Protein AF-A0A7C5G4R0-F1 (afdb_monomer_lite)

Radius of gyration: 12.95 Å; chains: 1; bounding box: 26×27×31 Å

Secondary structure (DSSP, 8-state):
-TT--SSS-SEEEEGGGTEEEEE--HHHHHHHHHHHHHHHH------

Structure (mmCIF, N/CA/C/O backbone):
data_AF-A0A7C5G4R0-F1
#
_entry.id   AF-A0A7C5G4R0-F1
#
loop_
_atom_site.group_PDB
_atom_site.id
_atom_site.type_symbol
_atom_site.label_atom_id
_atom_site.label_alt_id
_atom_site.label_comp_id
_atom_site.label_asym_id
_atom_site.label_entity_id
_atom_site.label_seq_id
_atom_site.pdbx_PDB_ins_code
_atom_site.Cartn_x
_atom_site.Cartn_y
_atom_site.Cartn_z
_atom_site.occupancy
_atom_site.B_iso_or_equiv
_atom_site.auth_seq_id
_atom_site.auth_c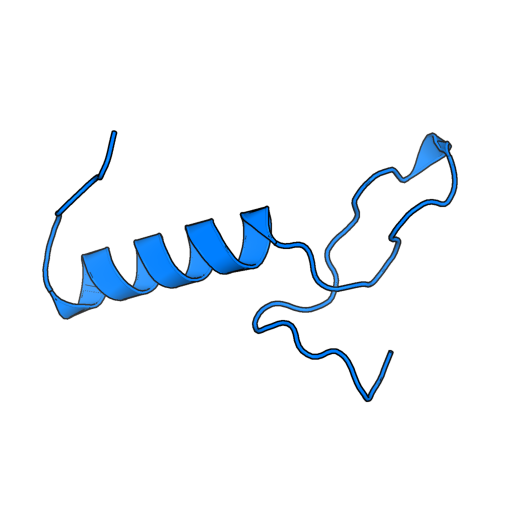omp_id
_atom_site.auth_asym_id
_atom_site.auth_atom_id
_atom_site.pdbx_PDB_model_num
ATOM 1 N N . ASP A 1 1 ? 6.769 -10.931 -7.945 1.00 51.06 1 ASP A N 1
ATOM 2 C CA . ASP A 1 1 ? 7.474 -12.153 -7.476 1.00 51.06 1 ASP A CA 1
ATOM 3 C C . ASP A 1 1 ? 6.489 -13.031 -6.700 1.00 51.06 1 ASP A C 1
ATOM 5 O O . ASP A 1 1 ? 5.844 -12.502 -5.798 1.00 51.06 1 ASP A O 1
ATOM 9 N N . PRO A 1 2 ? 6.330 -14.327 -7.027 1.00 63.62 2 PRO A N 1
ATOM 10 C CA . PRO A 1 2 ? 5.485 -15.2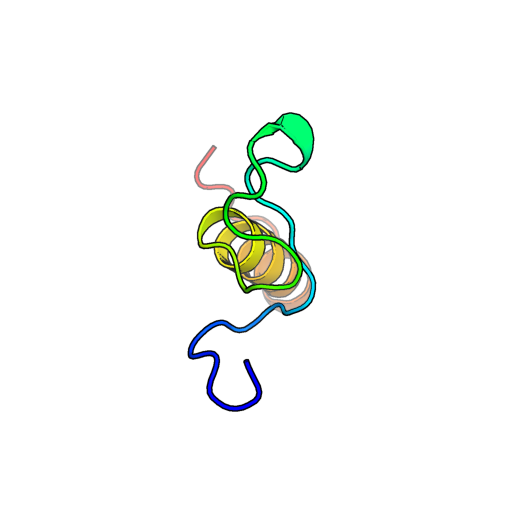51 -6.259 1.00 63.62 2 PRO A CA 1
ATOM 11 C C . PRO A 1 2 ? 5.886 -15.408 -4.776 1.00 63.62 2 PRO A C 1
ATOM 13 O O . PRO A 1 2 ? 5.126 -15.990 -4.010 1.00 63.62 2 PRO A O 1
ATOM 16 N N . ARG A 1 3 ? 7.049 -14.888 -4.354 1.00 72.81 3 ARG A N 1
ATOM 17 C CA . ARG A 1 3 ? 7.526 -14.835 -2.959 1.00 72.81 3 ARG A CA 1
ATOM 18 C C . ARG A 1 3 ? 7.605 -13.406 -2.408 1.00 72.81 3 ARG A C 1
ATOM 20 O O . ARG A 1 3 ? 8.516 -13.079 -1.651 1.00 72.81 3 ARG A O 1
ATOM 27 N N . SER A 1 4 ? 6.702 -12.524 -2.823 1.00 77.19 4 SER A N 1
ATOM 28 C CA . SER A 1 4 ? 6.614 -11.199 -2.210 1.00 77.19 4 SER A CA 1
ATOM 29 C C . SER A 1 4 ? 6.224 -11.323 -0.730 1.00 77.19 4 SER A C 1
ATOM 31 O O . SER A 1 4 ? 5.285 -12.037 -0.391 1.00 77.19 4 SER A O 1
ATOM 33 N N . ASN A 1 5 ? 6.952 -10.623 0.144 1.00 85.50 5 ASN A N 1
ATOM 34 C CA . ASN A 1 5 ? 6.638 -10.527 1.575 1.00 85.50 5 ASN A CA 1
ATOM 35 C C . ASN A 1 5 ? 5.592 -9.438 1.880 1.00 85.50 5 ASN A C 1
ATOM 37 O O . ASN A 1 5 ? 5.241 -9.243 3.043 1.00 85.50 5 ASN A O 1
ATOM 41 N N . GLY A 1 6 ? 5.164 -8.684 0.864 1.00 86.75 6 GLY A N 1
ATOM 42 C CA . GLY A 1 6 ? 4.188 -7.612 1.012 1.00 86.75 6 GLY A CA 1
ATOM 43 C C . GLY A 1 6 ? 2.757 -8.132 1.009 1.00 86.75 6 GLY A C 1
ATOM 44 O O . GLY A 1 6 ? 2.465 -9.212 0.494 1.00 86.75 6 GLY A O 1
ATOM 45 N N . ILE A 1 7 ? 1.859 -7.343 1.591 1.00 91.56 7 ILE A N 1
ATOM 46 C CA . ILE A 1 7 ? 0.435 -7.689 1.693 1.00 91.56 7 ILE A CA 1
ATOM 47 C C . ILE A 1 7 ? -0.272 -7.378 0.371 1.00 91.56 7 ILE A C 1
ATOM 49 O O . ILE A 1 7 ? -1.092 -8.167 -0.100 1.00 91.56 7 ILE A O 1
ATOM 53 N N . LEU A 1 8 ? 0.050 -6.232 -0.231 1.00 91.94 8 LEU A N 1
ATOM 54 C CA . LEU A 1 8 ? -0.536 -5.756 -1.474 1.00 91.94 8 LEU A CA 1
ATOM 55 C C . LEU A 1 8 ? 0.439 -5.956 -2.641 1.00 91.94 8 LEU A C 1
ATOM 57 O O . LEU A 1 8 ? 1.552 -5.427 -2.651 1.00 91.94 8 LEU A O 1
ATOM 61 N N . LEU A 1 9 ? -0.001 -6.715 -3.644 1.00 91.75 9 LEU A N 1
ATOM 62 C CA . LEU A 1 9 ? 0.757 -7.006 -4.864 1.00 91.75 9 LEU A CA 1
ATOM 63 C C . LEU A 1 9 ? 0.419 -6.021 -5.994 1.00 91.75 9 LEU A C 1
ATOM 65 O O . LEU A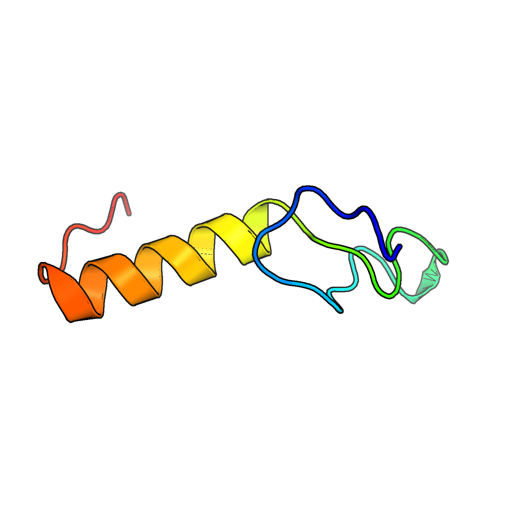 1 9 ? -0.522 -5.235 -5.887 1.00 91.75 9 LEU A O 1
ATOM 69 N N . HIS A 1 10 ? 1.164 -6.118 -7.099 1.00 92.31 10 HIS A N 1
ATOM 70 C CA . HIS A 1 10 ? 0.922 -5.375 -8.344 1.00 92.31 10 HIS A CA 1
ATOM 71 C C . HIS A 1 10 ? 1.030 -3.846 -8.213 1.00 92.31 10 HIS A C 1
ATOM 73 O O . HIS A 1 10 ? 0.409 -3.093 -8.966 1.00 92.31 10 HIS A O 1
ATOM 79 N N . ALA A 1 11 ? 1.832 -3.363 -7.264 1.00 91.62 11 ALA A N 1
ATOM 80 C CA . ALA A 1 11 ? 2.173 -1.955 -7.157 1.00 91.62 11 ALA A CA 1
ATOM 81 C C . ALA A 1 11 ? 3.346 -1.596 -8.083 1.00 91.62 11 ALA A C 1
ATOM 83 O O . ALA A 1 11 ? 4.103 -2.449 -8.556 1.00 91.62 11 ALA A O 1
ATOM 84 N N . VAL A 1 12 ? 3.475 -0.297 -8.363 1.00 92.88 12 VAL A N 1
ATOM 85 C CA . VAL A 1 12 ? 4.545 0.250 -9.199 1.00 92.88 12 VAL A CA 1
ATOM 86 C C . VAL A 1 12 ? 5.215 1.416 -8.479 1.00 92.88 12 VAL A C 1
ATOM 88 O O . VAL A 1 12 ? 4.553 2.413 -8.198 1.00 92.88 12 VAL A O 1
ATOM 91 N N . TYR A 1 13 ? 6.520 1.321 -8.207 1.00 90.69 13 TYR A N 1
ATOM 92 C CA . TYR A 1 13 ? 7.281 2.426 -7.611 1.00 90.69 13 TYR A CA 1
ATOM 93 C C . TYR A 1 13 ? 7.625 3.511 -8.636 1.00 90.69 13 TYR A C 1
ATOM 95 O O . TYR A 1 13 ? 7.350 4.688 -8.413 1.00 90.69 13 TYR A O 1
ATOM 103 N N . GLY A 1 14 ? 8.207 3.129 -9.776 1.00 90.19 14 GLY A N 1
ATOM 104 C CA . GLY A 1 14 ? 8.720 4.076 -10.763 1.00 90.19 14 GLY A CA 1
ATOM 105 C C . GLY A 1 14 ? 8.700 3.524 -12.183 1.00 90.19 14 GLY A C 1
ATOM 106 O O . GLY A 1 14 ? 9.724 3.074 -12.696 1.00 90.19 14 GLY A O 1
ATOM 107 N N . LYS A 1 15 ? 7.547 3.636 -12.857 1.00 86.25 15 LYS A N 1
ATOM 108 C CA . LYS A 1 15 ? 7.340 3.127 -14.227 1.00 86.25 15 LYS A CA 1
ATOM 109 C C . LYS A 1 15 ? 8.336 3.669 -15.268 1.00 86.25 15 LYS A C 1
ATOM 111 O O . LYS A 1 15 ? 8.827 2.859 -16.049 1.00 86.25 15 LYS A O 1
ATOM 116 N N . PRO A 1 16 ? 8.673 4.976 -15.308 1.00 88.56 16 PRO A N 1
ATOM 117 C CA . PRO A 1 16 ? 9.599 5.504 -16.318 1.00 88.56 16 PRO A CA 1
ATOM 118 C C . PRO A 1 16 ? 11.033 4.980 -16.180 1.00 88.56 16 PRO A C 1
ATOM 120 O O . PRO A 1 16 ? 11.755 4.921 -17.167 1.00 88.56 16 PRO A O 1
ATOM 123 N N . LEU A 1 17 ? 11.437 4.605 -14.962 1.00 88.69 17 LEU A N 1
ATOM 124 C CA . LEU A 1 17 ? 12.782 4.116 -14.648 1.00 88.69 17 LEU A CA 1
ATOM 125 C C . LEU A 1 17 ? 12.866 2.584 -14.627 1.00 88.69 17 LEU A C 1
ATOM 127 O O . LEU A 1 17 ? 13.941 2.045 -14.402 1.00 88.69 17 LEU A O 1
ATOM 131 N N . GLY A 1 18 ? 11.747 1.882 -14.836 1.00 87.62 18 GLY A N 1
ATOM 132 C CA . GLY A 1 18 ? 11.703 0.422 -14.741 1.00 87.62 18 GLY A CA 1
ATOM 133 C C . GLY A 1 18 ? 11.760 -0.123 -13.309 1.00 87.62 18 GLY A C 1
ATOM 134 O O . GLY A 1 18 ? 11.878 -1.330 -13.131 1.00 87.62 18 GLY A O 1
ATOM 135 N N . ASN A 1 19 ? 11.679 0.735 -12.288 1.00 86.56 19 ASN A N 1
ATOM 136 C CA . ASN A 1 19 ? 11.941 0.352 -10.902 1.00 86.56 19 ASN A CA 1
ATOM 137 C C . ASN A 1 19 ? 10.661 -0.062 -10.173 1.00 86.56 19 ASN A C 1
ATOM 139 O O . ASN A 1 19 ? 9.679 0.688 -10.159 1.00 86.56 19 ASN A O 1
ATOM 143 N N . GLY A 1 20 ? 10.714 -1.226 -9.517 1.00 83.38 20 GLY A N 1
ATOM 144 C CA . GLY A 1 20 ? 9.634 -1.754 -8.685 1.00 83.38 20 GLY A CA 1
ATOM 145 C C . GLY A 1 20 ? 8.319 -1.865 -9.446 1.00 83.38 20 GLY A C 1
ATOM 146 O O . GLY A 1 20 ? 7.323 -1.322 -8.986 1.00 83.38 20 GLY A O 1
ATOM 147 N N . ILE A 1 21 ? 8.339 -2.451 -10.648 1.00 90.62 21 ILE A N 1
ATOM 148 C CA . ILE A 1 21 ? 7.145 -2.702 -11.465 1.00 90.62 21 ILE A CA 1
ATOM 149 C C . ILE A 1 21 ? 6.577 -4.064 -11.081 1.00 90.62 21 ILE A C 1
ATOM 151 O O . ILE A 1 21 ? 7.301 -5.052 -11.109 1.00 90.62 21 ILE A O 1
ATOM 155 N N . ASP A 1 22 ? 5.273 -4.113 -10.821 1.00 90.25 22 ASP A N 1
ATOM 156 C CA . ASP A 1 22 ? 4.560 -5.351 -10.496 1.00 90.25 22 ASP A CA 1
ATOM 157 C C . ASP A 1 22 ? 5.087 -6.036 -9.217 1.00 90.25 22 ASP A C 1
ATOM 159 O O . ASP A 1 22 ? 5.216 -7.259 -9.110 1.00 90.25 22 ASP A O 1
ATOM 163 N N . GLU A 1 23 ? 5.399 -5.213 -8.215 1.00 88.94 23 GLU A N 1
ATOM 164 C CA . GLU A 1 23 ? 5.938 -5.616 -6.913 1.00 88.94 23 GLU A CA 1
ATOM 165 C C . GLU A 1 23 ? 5.054 -5.109 -5.766 1.00 88.94 23 GLU A C 1
ATOM 167 O O . GLU A 1 23 ? 4.089 -4.380 -5.976 1.00 88.94 23 GLU A O 1
ATOM 172 N N . CYS A 1 24 ? 5.360 -5.499 -4.528 1.00 91.06 24 CYS A N 1
ATOM 173 C CA . CYS A 1 24 ? 4.755 -4.871 -3.355 1.00 91.06 24 CYS A CA 1
ATOM 174 C C . CYS A 1 24 ? 5.427 -3.527 -3.057 1.00 91.06 24 CYS A C 1
ATOM 176 O O . CYS A 1 24 ? 6.611 -3.337 -3.339 1.00 91.06 24 CYS A O 1
ATOM 178 N N . THR A 1 25 ? 4.704 -2.609 -2.418 1.00 92.75 25 THR A N 1
ATOM 179 C CA . THR A 1 25 ? 5.281 -1.335 -1.969 1.00 92.75 25 THR A CA 1
ATOM 180 C C . THR A 1 25 ? 4.902 -1.041 -0.526 1.00 92.75 25 THR A C 1
ATOM 182 O O . THR A 1 25 ? 3.749 -1.201 -0.130 1.00 92.75 25 THR A O 1
ATOM 185 N N . ILE A 1 26 ? 5.873 -0.573 0.264 1.00 93.62 26 ILE A N 1
ATOM 186 C CA . ILE A 1 26 ? 5.692 -0.400 1.712 1.00 93.62 26 ILE A CA 1
ATOM 187 C C . ILE A 1 26 ? 4.614 0.638 2.057 1.00 93.62 26 ILE A C 1
ATOM 189 O O . ILE A 1 26 ? 3.854 0.457 3.004 1.00 93.62 26 ILE A O 1
ATOM 193 N N . TRP A 1 27 ? 4.498 1.710 1.267 1.00 94.06 27 TRP A N 1
ATOM 194 C CA . TRP A 1 27 ? 3.434 2.701 1.452 1.00 94.06 27 TRP A CA 1
ATOM 195 C C . TRP A 1 27 ? 2.062 2.151 1.043 1.00 94.06 27 TRP A C 1
ATOM 197 O O . TRP A 1 27 ? 1.066 2.499 1.672 1.00 94.06 27 TRP A O 1
ATOM 207 N N . GLY A 1 28 ? 1.997 1.275 0.034 1.00 94.88 28 GLY A N 1
ATOM 208 C CA . GLY A 1 28 ? 0.765 0.585 -0.352 1.00 94.88 28 GLY A CA 1
ATOM 209 C C . GLY A 1 28 ? 0.237 -0.300 0.776 1.00 94.88 28 GLY A C 1
ATOM 210 O O . GLY A 1 28 ? -0.931 -0.189 1.149 1.00 94.88 28 GLY A O 1
ATOM 211 N N . ASP A 1 29 ? 1.119 -1.094 1.384 1.00 94.88 29 ASP A N 1
ATOM 212 C CA . ASP A 1 29 ? 0.789 -1.943 2.534 1.00 94.88 29 ASP A CA 1
ATOM 213 C C . ASP A 1 29 ? 0.315 -1.116 3.740 1.00 94.88 29 ASP A C 1
ATOM 215 O O . ASP A 1 29 ? -0.665 -1.476 4.396 1.00 94.88 29 ASP A O 1
ATOM 219 N N . TYR A 1 30 ? 0.962 0.026 4.002 1.00 94.12 30 TYR A N 1
ATOM 220 C CA . TYR A 1 30 ? 0.551 0.949 5.062 1.00 94.12 30 TYR A CA 1
ATOM 221 C C . TYR A 1 30 ? -0.881 1.459 4.859 1.00 94.12 30 TYR A C 1
ATOM 223 O O . TYR A 1 30 ? -1.712 1.303 5.753 1.00 94.12 30 TYR A O 1
ATOM 231 N N . PHE A 1 31 ? -1.197 2.029 3.690 1.00 93.88 31 PHE A N 1
ATOM 232 C CA . PHE A 1 31 ? -2.531 2.588 3.432 1.00 93.88 31 PHE A CA 1
ATOM 233 C C . PHE A 1 31 ? -3.615 1.512 3.335 1.00 93.88 31 PHE A C 1
ATOM 235 O O . PHE A 1 31 ? -4.759 1.744 3.739 1.00 93.88 31 PHE A O 1
ATOM 242 N N . TYR A 1 32 ? -3.262 0.319 2.853 1.00 94.56 32 TYR A N 1
ATOM 243 C CA . TYR A 1 32 ? -4.151 -0.836 2.874 1.00 94.56 32 TYR A CA 1
ATOM 244 C C . TYR A 1 32 ? -4.538 -1.210 4.312 1.00 94.56 32 TYR A C 1
ATOM 246 O O . TYR A 1 32 ? -5.725 -1.278 4.642 1.00 94.56 32 TYR A O 1
ATOM 254 N N . MET A 1 33 ? -3.547 -1.373 5.193 1.00 93.81 33 MET A N 1
ATOM 255 C CA . MET A 1 33 ? -3.784 -1.691 6.603 1.00 93.81 33 MET A CA 1
ATOM 256 C C . MET A 1 33 ? -4.484 -0.553 7.344 1.00 93.81 33 MET A C 1
ATOM 258 O O . MET A 1 33 ? -5.365 -0.814 8.161 1.00 93.81 33 MET A O 1
ATOM 262 N N . GLU A 1 34 ? -4.153 0.703 7.047 1.00 93.38 34 GLU A N 1
ATOM 263 C CA . GLU A 1 34 ? -4.837 1.860 7.621 1.00 93.38 34 GLU A CA 1
ATOM 264 C C . GLU A 1 34 ? -6.331 1.847 7.265 1.00 93.38 34 GLU A C 1
ATOM 266 O O . GLU A 1 34 ? -7.182 1.986 8.147 1.00 93.38 34 GLU A O 1
ATOM 271 N N . THR A 1 35 ? -6.667 1.614 5.995 1.00 92.81 35 THR A N 1
ATOM 272 C CA . THR A 1 35 ? -8.058 1.527 5.529 1.00 92.81 35 THR A CA 1
ATOM 273 C C . THR A 1 35 ? -8.791 0.360 6.185 1.00 92.81 35 THR A C 1
ATOM 275 O O . THR A 1 35 ? -9.903 0.532 6.688 1.00 92.81 35 THR A O 1
ATOM 278 N N . LEU A 1 36 ? -8.155 -0.812 6.260 1.00 93.94 36 LEU A N 1
ATOM 279 C CA . LEU A 1 36 ? -8.723 -1.981 6.927 1.00 93.94 36 LEU A CA 1
ATOM 280 C C . LEU A 1 36 ? -8.993 -1.708 8.415 1.00 93.94 36 LEU A C 1
ATOM 282 O O . LEU A 1 36 ? -10.064 -2.029 8.928 1.00 93.94 36 LEU A O 1
ATOM 286 N N . MET A 1 37 ? -8.058 -1.057 9.107 1.00 92.94 37 MET A N 1
ATOM 287 C CA . MET A 1 37 ? -8.215 -0.687 10.513 1.00 92.94 37 MET A CA 1
ATOM 288 C C . MET A 1 37 ? -9.315 0.354 10.725 1.00 92.94 37 MET A C 1
ATOM 290 O O . MET A 1 37 ? -10.062 0.234 11.697 1.00 92.94 37 MET A O 1
ATOM 294 N N . ARG A 1 38 ? -9.473 1.321 9.810 1.00 91.25 38 ARG A N 1
ATOM 295 C CA . ARG A 1 38 ? -10.581 2.292 9.838 1.00 91.25 38 ARG A CA 1
ATOM 296 C C . ARG A 1 38 ? -11.938 1.599 9.735 1.00 91.25 38 ARG A C 1
ATOM 298 O O . ARG A 1 38 ? -12.849 1.952 10.479 1.00 91.25 38 ARG A O 1
ATOM 305 N N . ILE A 1 39 ? -12.057 0.592 8.868 1.00 93.69 39 ILE A N 1
ATOM 306 C CA . ILE A 1 39 ? -13.287 -0.197 8.710 1.00 93.69 39 ILE A CA 1
ATOM 307 C C . ILE A 1 39 ? -13.565 -1.036 9.964 1.00 93.69 39 ILE A C 1
ATOM 309 O O . ILE A 1 39 ? -14.689 -1.056 10.454 1.00 93.69 39 ILE A O 1
ATOM 313 N N . LEU A 1 40 ? -12.549 -1.721 10.496 1.00 94.75 40 LEU A N 1
ATOM 314 C CA . LEU A 1 40 ? -12.733 -2.683 11.587 1.00 94.75 40 LEU A CA 1
ATOM 315 C C . LEU A 1 40 ? -12.844 -2.045 12.975 1.00 94.75 40 LEU A C 1
ATOM 317 O O . LEU A 1 40 ? -13.515 -2.592 13.847 1.00 94.75 40 LEU A O 1
ATOM 321 N N . LYS A 1 41 ? -12.132 -0.942 13.221 1.00 91.31 41 LYS A N 1
ATOM 322 C CA . LYS A 1 41 ? -11.966 -0.359 14.565 1.00 91.31 41 LYS A CA 1
ATOM 323 C C . LYS A 1 41 ? -12.309 1.129 14.642 1.00 91.31 41 LYS A C 1
ATOM 325 O O . LYS A 1 41 ? -12.163 1.720 15.711 1.00 91.31 41 LYS A O 1
ATOM 330 N N . GLY A 1 42 ? -12.779 1.726 13.548 1.00 83.50 42 GLY A N 1
ATOM 331 C CA . GLY A 1 42 ? -13.033 3.161 13.455 1.00 83.50 42 GLY A CA 1
ATOM 332 C C . GLY A 1 42 ? -11.758 3.984 13.252 1.00 83.50 42 GLY A C 1
ATOM 333 O O . GLY A 1 42 ? -10.640 3.469 13.190 1.00 83.50 42 GLY A O 1
ATOM 334 N N . THR A 1 43 ? -11.924 5.298 13.115 1.00 75.12 43 THR A N 1
ATOM 335 C CA . THR A 1 43 ? -10.822 6.205 12.776 1.00 75.12 43 THR A CA 1
ATOM 336 C C . THR A 1 43 ? -9.871 6.412 13.955 1.00 75.12 43 THR A C 1
ATOM 338 O O . THR A 1 43 ? -10.200 7.076 14.935 1.00 75.12 43 THR A O 1
ATOM 341 N N . ARG A 1 44 ? -8.640 5.919 13.806 1.00 67.81 44 ARG A N 1
ATOM 342 C CA . ARG A 1 44 ? -7.439 6.445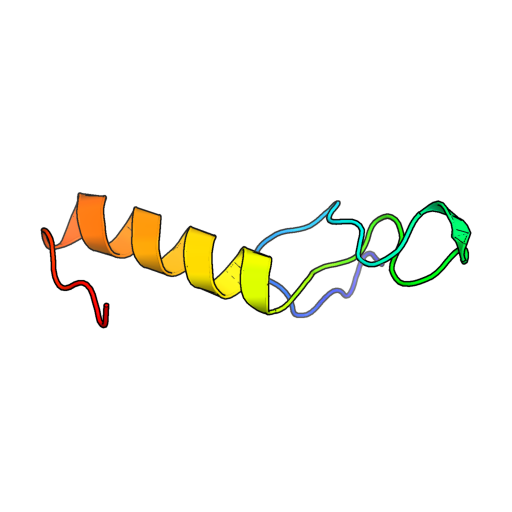 14.469 1.00 67.81 44 ARG A CA 1
ATOM 343 C C . ARG A 1 44 ? -6.416 6.751 13.386 1.00 67.81 44 ARG A C 1
ATOM 345 O O . ARG A 1 44 ? -5.590 5.909 13.055 1.00 67.81 44 ARG A O 1
ATOM 352 N N . SER A 1 45 ? -6.550 7.928 12.786 1.00 66.69 45 SER A N 1
ATOM 353 C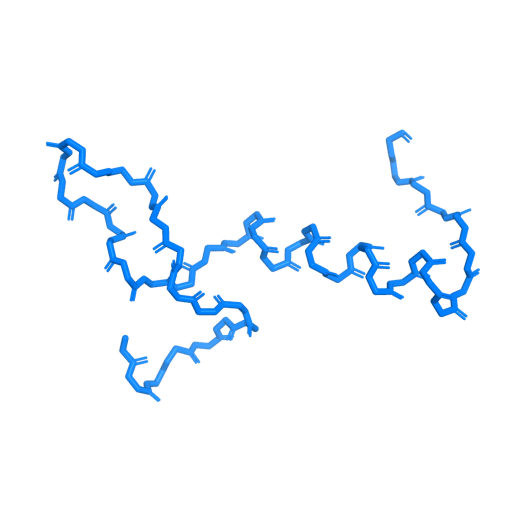 CA . SER A 1 45 ? -5.523 8.443 11.888 1.00 66.69 45 SER A CA 1
ATOM 354 C C . SER A 1 45 ? -4.298 8.808 12.721 1.00 66.69 45 SER A C 1
ATOM 356 O O . SER A 1 45 ? -4.438 9.384 13.801 1.00 66.69 45 SER A O 1
ATOM 358 N N . TYR A 1 46 ? -3.110 8.446 12.241 1.00 71.56 46 TYR A N 1
ATOM 359 C CA . TYR A 1 46 ? -1.863 8.998 12.781 1.00 71.56 46 TYR A CA 1
ATOM 360 C C . TYR A 1 46 ? -1.624 10.437 12.302 1.00 71.56 46 TYR A C 1
ATOM 362 O O . TYR A 1 46 ? -0.787 11.136 12.869 1.00 71.56 46 TYR A O 1
ATOM 370 N N . TRP A 1 47 ? -2.370 10.849 11.275 1.00 78.75 47 TRP A N 1
ATOM 371 C CA . TRP A 1 47 ? -2.320 12.143 10.604 1.00 78.75 47 TRP A CA 1
ATOM 372 C C . TRP A 1 47 ? -3.541 12.997 10.937 1.00 78.75 47 TRP A C 1
ATOM 374 O O . TRP A 1 47 ? -4.648 12.411 11.03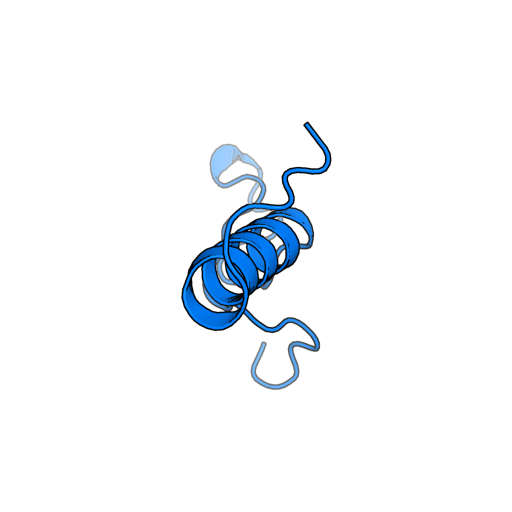8 1.00 78.75 47 TRP A O 1
#

pLDDT: mean 86.93, std 9.64, range [51.06, 94.88]

Sequence (47 aa):
DPRSNGILLHAVYGKPLGNGIDECTIWGDYFYMETLMRILKGTRSYW

Foldseek 3Di:
DVPAPAPDFQDDDDPVVVPQGRHHDPVVSVVVVQVVCCVVPNDDDPD